Protein AF-A0A9P7FED7-F1 (afdb_monomer_lite)

Organism: NCBI:txid1912936

pLDDT: mean 78.85, std 13.13, range [51.5, 92.06]

Structure (mmCIF, N/CA/C/O backbone):
data_AF-A0A9P7FED7-F1
#
_entry.id   AF-A0A9P7FED7-F1
#
loop_
_atom_site.group_PDB
_atom_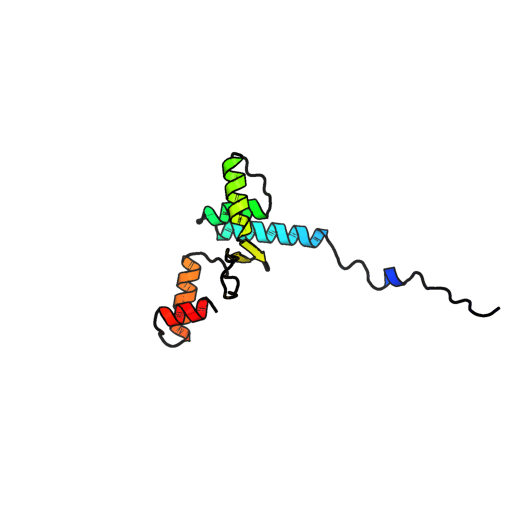site.id
_atom_site.type_symbol
_atom_site.label_atom_id
_atom_site.label_alt_id
_atom_site.label_comp_id
_atom_site.label_asym_id
_atom_site.label_entity_id
_atom_site.label_seq_id
_atom_site.pdbx_PDB_ins_code
_atom_site.Cartn_x
_atom_site.Cartn_y
_atom_site.Cartn_z
_atom_site.occupancy
_atom_site.B_iso_or_equiv
_atom_site.auth_seq_id
_atom_site.auth_comp_id
_atom_site.auth_asym_id
_atom_site.auth_atom_id
_atom_site.pdbx_PDB_model_num
ATOM 1 N N . ASP A 1 1 ? -2.792 -58.446 34.360 1.00 51.50 1 ASP A N 1
ATOM 2 C CA . ASP A 1 1 ? -2.515 -57.160 35.015 1.00 51.50 1 ASP A CA 1
ATOM 3 C C . ASP A 1 1 ? -1.196 -56.653 34.454 1.00 51.50 1 ASP A C 1
ATOM 5 O O . ASP A 1 1 ? -0.162 -57.152 34.862 1.00 51.50 1 ASP A O 1
ATOM 9 N N . GLY A 1 2 ? -1.215 -55.832 33.403 1.00 66.12 2 GLY A N 1
ATOM 10 C CA . GLY A 1 2 ? 0.022 -55.601 32.655 1.00 66.12 2 GLY A CA 1
ATOM 11 C C . GLY A 1 2 ? -0.062 -54.580 31.535 1.00 66.12 2 GLY A C 1
ATOM 12 O O . GLY A 1 2 ? 0.201 -54.925 30.390 1.00 66.12 2 GLY A O 1
ATOM 13 N N . SER A 1 3 ? -0.360 -53.329 31.875 1.00 52.00 3 SER A N 1
ATOM 14 C CA . SER A 1 3 ? 0.186 -52.183 31.138 1.00 52.00 3 SER A CA 1
ATOM 15 C C . SER A 1 3 ? 0.022 -50.911 31.968 1.00 52.00 3 SER A C 1
ATOM 17 O O . SER A 1 3 ? -0.965 -50.188 31.853 1.00 52.00 3 SER A O 1
ATOM 19 N N . THR A 1 4 ? 1.008 -50.642 32.821 1.00 56.38 4 THR A N 1
ATOM 20 C CA . THR A 1 4 ? 1.269 -49.317 33.392 1.00 56.38 4 THR A CA 1
ATOM 21 C C . THR A 1 4 ? 1.847 -48.427 32.291 1.00 56.38 4 THR A C 1
ATOM 23 O O . THR A 1 4 ? 3.057 -48.222 32.212 1.00 56.38 4 THR A O 1
ATOM 26 N N . TRP A 1 5 ? 1.009 -47.960 31.371 1.00 61.06 5 TRP A N 1
ATOM 27 C CA . TRP A 1 5 ? 1.392 -46.859 30.492 1.00 61.06 5 TRP A CA 1
ATOM 28 C C . TRP A 1 5 ? 0.991 -45.561 31.173 1.00 61.06 5 TRP A C 1
ATOM 30 O O . TRP A 1 5 ? -0.146 -45.108 31.083 1.00 61.06 5 TRP A O 1
ATOM 40 N N . THR A 1 6 ? 1.947 -45.002 31.908 1.00 62.44 6 THR A N 1
ATOM 41 C CA . THR A 1 6 ? 1.891 -43.625 32.383 1.00 62.44 6 THR A CA 1
ATOM 42 C C . THR A 1 6 ? 2.082 -42.737 31.159 1.00 62.44 6 THR A C 1
ATOM 44 O O . THR A 1 6 ? 3.176 -42.666 30.602 1.00 62.44 6 THR A O 1
ATOM 47 N N . VAL A 1 7 ? 0.997 -42.128 30.687 1.00 62.69 7 VAL A N 1
ATOM 48 C CA . VAL A 1 7 ? 1.067 -41.045 29.702 1.00 62.69 7 VAL A CA 1
ATOM 49 C C . VAL A 1 7 ? 1.867 -39.922 30.361 1.00 62.69 7 VAL A C 1
ATOM 51 O O . VAL A 1 7 ? 1.482 -39.466 31.435 1.00 62.69 7 VAL A O 1
ATOM 54 N N . SER A 1 8 ? 3.005 -39.537 29.780 1.00 61.97 8 SER A N 1
ATOM 55 C CA . SER A 1 8 ? 3.762 -38.389 30.284 1.00 61.97 8 SER A CA 1
ATOM 56 C C . SER A 1 8 ? 2.953 -37.106 30.058 1.00 61.97 8 SER A C 1
ATOM 58 O O . SER A 1 8 ? 2.448 -36.878 28.957 1.00 61.97 8 SER A O 1
ATOM 60 N N . GLU A 1 9 ? 2.835 -36.274 31.095 1.00 60.69 9 GLU A N 1
ATOM 61 C CA . GLU A 1 9 ? 2.217 -34.938 31.043 1.00 60.69 9 GLU A CA 1
ATOM 62 C C . GLU A 1 9 ? 3.097 -33.908 30.301 1.00 60.69 9 GLU A C 1
ATOM 64 O O . GLU A 1 9 ? 2.683 -32.772 30.094 1.00 60.69 9 GLU A O 1
ATOM 69 N N . ASP A 1 10 ? 4.278 -34.309 29.824 1.00 56.91 10 ASP A N 1
ATOM 70 C CA . ASP A 1 10 ? 5.274 -33.409 29.229 1.00 56.91 10 ASP A CA 1
ATOM 71 C C . ASP A 1 10 ? 4.996 -33.016 27.762 1.00 56.91 10 ASP A C 1
ATOM 73 O O . ASP A 1 10 ? 5.759 -32.261 27.160 1.00 56.91 10 ASP A O 1
ATOM 77 N N . TRP A 1 11 ? 3.897 -33.480 27.153 1.00 57.09 11 TRP A N 1
ATOM 78 C CA . TRP A 1 11 ? 3.561 -33.103 25.770 1.00 57.09 11 TRP A CA 1
ATOM 79 C C . TRP A 1 11 ? 3.237 -31.604 25.615 1.00 57.09 11 TRP A C 1
ATOM 81 O O . TRP A 1 11 ? 3.320 -31.075 24.509 1.00 57.09 11 TRP A O 1
ATOM 91 N N . GLU A 1 12 ? 2.908 -30.910 26.710 1.00 51.56 12 GLU A N 1
ATOM 92 C CA . GLU A 1 12 ? 2.717 -29.453 26.736 1.00 51.56 12 GLU A CA 1
ATOM 93 C C . GLU A 1 12 ? 4.015 -28.665 26.990 1.00 51.56 12 GLU A C 1
ATOM 95 O O . GLU A 1 12 ? 4.052 -27.461 26.735 1.00 51.56 12 GLU A O 1
ATOM 100 N N . THR A 1 13 ? 5.088 -29.301 27.476 1.00 54.94 13 THR A N 1
ATOM 101 C CA . THR A 1 13 ? 6.306 -28.590 27.907 1.00 54.94 13 THR A CA 1
ATOM 102 C C . THR A 1 13 ? 7.416 -28.560 26.854 1.00 54.94 13 THR A C 1
ATOM 104 O O . THR A 1 13 ? 8.240 -27.645 26.888 1.00 54.94 13 THR A O 1
ATOM 107 N N . GLU A 1 14 ? 7.429 -29.475 25.875 1.00 56.62 14 GLU A N 1
ATOM 108 C CA . GLU A 1 14 ? 8.441 -29.472 24.798 1.00 56.62 14 GLU A CA 1
ATOM 109 C C . GLU A 1 14 ? 8.163 -28.447 23.691 1.00 56.62 14 GLU A C 1
ATOM 111 O O . GLU A 1 14 ? 9.092 -27.879 23.113 1.00 56.62 14 GLU A O 1
ATOM 116 N N . THR A 1 15 ? 6.896 -28.134 23.430 1.00 54.31 15 THR A N 1
ATOM 117 C CA . THR A 1 15 ? 6.520 -27.019 22.560 1.00 54.31 15 THR A CA 1
ATOM 118 C C . THR A 1 15 ? 6.018 -25.889 23.433 1.00 54.31 15 THR A C 1
ATOM 120 O O . THR A 1 15 ? 4.812 -25.655 23.521 1.00 54.31 15 THR A O 1
ATOM 123 N N . GLY A 1 16 ? 6.945 -25.190 24.099 1.00 51.50 16 GLY A N 1
ATOM 124 C CA . GLY A 1 16 ? 6.634 -23.909 24.730 1.00 51.50 16 GLY A CA 1
ATOM 125 C C . GLY A 1 16 ? 5.746 -23.096 23.789 1.00 51.50 16 GLY A C 1
ATOM 126 O O . GLY A 1 16 ? 5.952 -23.134 22.579 1.00 51.50 16 GLY A O 1
ATOM 127 N N . LEU A 1 17 ? 4.703 -22.462 24.321 1.00 56.53 17 LEU A N 1
ATOM 128 C CA . LEU A 1 17 ? 3.714 -21.682 23.574 1.00 56.53 17 LEU A CA 1
ATOM 129 C C . LEU A 1 17 ? 4.408 -20.658 22.642 1.00 56.53 17 LEU A C 1
ATOM 131 O O . LEU A 1 17 ? 4.634 -19.514 23.010 1.00 56.53 17 LEU A O 1
ATOM 135 N N . ILE A 1 18 ? 4.764 -21.077 21.422 1.00 56.28 18 ILE A N 1
ATOM 136 C CA . ILE A 1 18 ? 5.442 -20.258 20.397 1.00 56.28 18 ILE A CA 1
ATOM 137 C C . ILE A 1 18 ? 4.446 -19.294 19.730 1.00 56.28 18 ILE A C 1
ATOM 139 O O . ILE A 1 18 ? 4.832 -18.381 19.003 1.00 56.28 18 ILE A O 1
ATOM 143 N N . ASN A 1 19 ? 3.150 -19.442 20.009 1.00 53.66 19 ASN A N 1
ATOM 144 C CA . ASN A 1 19 ? 2.136 -18.498 19.565 1.00 53.66 19 ASN A CA 1
ATOM 145 C C . ASN A 1 19 ? 2.011 -17.361 20.574 1.00 53.66 19 ASN A C 1
ATOM 147 O O . ASN A 1 19 ? 1.072 -17.300 21.367 1.00 53.66 19 ASN A O 1
ATOM 151 N N . ASP A 1 20 ? 2.975 -16.449 20.520 1.00 56.09 20 ASP A N 1
ATOM 152 C CA . ASP A 1 20 ? 2.934 -15.204 21.270 1.00 56.09 20 ASP A CA 1
ATOM 153 C C . ASP A 1 20 ? 1.940 -14.239 20.590 1.00 56.09 20 ASP A C 1
ATOM 155 O O . ASP A 1 20 ? 2.265 -13.427 19.716 1.00 56.09 20 ASP A O 1
ATOM 159 N N . ILE A 1 21 ? 0.659 -14.398 20.938 1.00 59.81 21 ILE A N 1
ATOM 160 C CA . ILE A 1 21 ? -0.478 -13.666 20.349 1.00 59.81 21 ILE A CA 1
ATOM 161 C C . ILE A 1 21 ? -0.292 -12.142 20.499 1.00 59.81 21 ILE A C 1
ATOM 163 O O . ILE A 1 21 ? -0.732 -11.372 19.645 1.00 59.81 21 ILE A O 1
ATOM 167 N N . LEU A 1 22 ? 0.412 -11.701 21.546 1.00 53.38 22 LEU A N 1
ATOM 168 C CA . LEU A 1 22 ? 0.651 -10.290 21.862 1.00 53.38 22 LEU A CA 1
ATOM 169 C C . LEU A 1 22 ? 1.781 -9.659 21.034 1.00 53.38 22 LEU A C 1
ATOM 171 O O . LEU A 1 22 ? 1.727 -8.475 20.693 1.00 53.38 22 LEU A O 1
ATOM 175 N N . LEU A 1 23 ? 2.792 -10.439 20.654 1.00 58.97 23 LEU A N 1
ATOM 176 C CA . LEU A 1 23 ? 3.880 -9.963 19.794 1.00 58.97 23 LEU A CA 1
ATOM 177 C C . LEU A 1 23 ? 3.354 -9.654 18.380 1.00 58.97 23 LEU A C 1
ATOM 179 O O . LEU A 1 23 ? 3.732 -8.658 17.757 1.00 58.97 23 LEU A O 1
ATOM 183 N N . THR A 1 24 ? 2.372 -10.441 17.932 1.00 60.41 24 THR A N 1
ATOM 184 C CA . THR A 1 24 ? 1.651 -10.238 16.667 1.00 60.41 24 THR A CA 1
ATOM 185 C C . THR A 1 24 ? 0.927 -8.886 16.614 1.00 60.41 24 THR A C 1
ATOM 187 O O . THR A 1 24 ? 0.960 -8.217 15.578 1.00 60.41 24 THR A O 1
ATOM 190 N N . SER A 1 25 ? 0.319 -8.429 17.719 1.00 64.38 25 SER A N 1
ATOM 191 C CA . SER A 1 25 ? -0.407 -7.149 17.734 1.00 64.38 25 SER A CA 1
ATOM 192 C C . SER A 1 25 ? 0.518 -5.931 17.674 1.00 64.38 25 SER A C 1
ATOM 194 O O . SER A 1 25 ? 0.198 -4.967 16.983 1.00 64.38 25 SER A O 1
ATOM 196 N N . MET A 1 26 ? 1.691 -5.976 18.319 1.00 66.44 26 MET A N 1
ATOM 197 C CA . MET A 1 26 ? 2.644 -4.854 18.280 1.00 66.44 26 MET A CA 1
ATOM 198 C C . MET A 1 26 ? 3.252 -4.653 16.887 1.00 66.44 26 MET A C 1
ATOM 200 O O . MET A 1 26 ? 3.364 -3.522 16.410 1.00 66.44 26 MET A O 1
ATOM 204 N N . ILE A 1 27 ? 3.607 -5.750 16.209 1.00 72.75 27 ILE A N 1
ATOM 205 C CA . ILE A 1 27 ? 4.110 -5.703 14.829 1.00 72.75 27 ILE A CA 1
ATOM 206 C C . ILE A 1 27 ? 3.023 -5.144 13.908 1.00 72.75 27 ILE A C 1
ATOM 208 O O . ILE A 1 27 ? 3.297 -4.265 13.090 1.00 72.75 27 ILE A O 1
ATOM 212 N N . TYR A 1 28 ? 1.779 -5.596 14.080 1.00 76.12 28 TYR A N 1
ATOM 213 C CA . TYR A 1 28 ? 0.650 -5.108 13.298 1.00 76.12 28 TYR A CA 1
ATOM 214 C C . TYR A 1 28 ? 0.443 -3.595 13.464 1.00 76.12 28 TYR A C 1
ATOM 216 O O . TYR A 1 28 ? 0.386 -2.873 12.468 1.00 76.12 28 TYR A O 1
ATOM 224 N N . GLU A 1 29 ? 0.433 -3.075 14.692 1.00 80.06 29 GLU A N 1
ATOM 225 C CA . GLU A 1 29 ? 0.312 -1.631 14.935 1.00 80.06 29 GLU A CA 1
ATOM 226 C C . GLU A 1 29 ? 1.438 -0.821 14.283 1.00 80.06 29 GLU A C 1
ATOM 228 O O . GLU A 1 29 ? 1.182 0.232 13.690 1.00 80.06 29 GLU A O 1
ATOM 233 N N . GLN A 1 30 ? 2.677 -1.313 14.344 1.00 82.94 30 GLN A N 1
ATOM 234 C CA . GLN A 1 30 ? 3.812 -0.648 13.710 1.00 82.94 30 GLN A CA 1
ATOM 235 C C . GLN A 1 30 ? 3.686 -0.638 12.180 1.00 82.94 30 GLN A C 1
ATOM 237 O O . GLN A 1 30 ? 3.973 0.380 11.550 1.00 82.94 30 GLN A O 1
ATOM 242 N N . THR A 1 31 ? 3.206 -1.733 11.577 1.00 84.81 31 THR A N 1
ATOM 243 C CA . THR A 1 31 ? 2.958 -1.792 10.125 1.00 84.81 31 THR A CA 1
ATOM 244 C C . THR A 1 31 ? 1.830 -0.865 9.682 1.00 84.81 31 THR A C 1
ATOM 246 O O . THR A 1 31 ? 1.915 -0.244 8.627 1.00 84.81 31 THR A O 1
ATOM 249 N N . VAL A 1 32 ? 0.780 -0.717 10.491 1.00 86.00 32 VAL A N 1
ATOM 250 C CA . VAL A 1 32 ? -0.309 0.220 10.196 1.00 86.00 32 VAL A CA 1
ATOM 251 C C . VAL A 1 32 ? 0.208 1.657 10.241 1.00 86.00 32 VAL A C 1
ATOM 253 O O . VAL A 1 32 ? -0.082 2.430 9.331 1.00 86.00 32 VAL A O 1
ATOM 256 N N . LYS A 1 33 ? 1.018 2.014 11.248 1.00 88.44 33 LYS A N 1
ATOM 257 C CA . LYS A 1 33 ? 1.631 3.350 11.350 1.00 88.44 33 LYS A CA 1
ATOM 258 C C . LYS A 1 33 ? 2.522 3.665 10.148 1.00 88.44 33 LYS A C 1
ATOM 260 O O . LYS A 1 33 ? 2.353 4.721 9.545 1.00 88.44 33 LYS A O 1
ATOM 265 N N . SER A 1 34 ? 3.394 2.738 9.745 1.00 90.25 34 SER A N 1
ATOM 266 C CA . SER A 1 34 ? 4.266 2.951 8.582 1.00 90.25 34 SER A CA 1
ATOM 267 C C . SER A 1 34 ? 3.479 3.086 7.273 1.00 90.25 34 SER A C 1
ATOM 269 O O . SER A 1 34 ? 3.814 3.915 6.427 1.00 90.25 34 SER A O 1
ATOM 271 N N . LEU A 1 35 ? 2.389 2.329 7.108 1.00 89.38 35 LEU A N 1
ATOM 272 C CA . LEU A 1 35 ? 1.498 2.463 5.954 1.00 89.38 35 LEU A CA 1
ATOM 273 C C . LEU A 1 35 ? 0.763 3.811 5.942 1.00 89.38 35 LEU A C 1
ATOM 275 O O . LEU A 1 35 ? 0.625 4.415 4.879 1.00 89.38 35 LEU A O 1
ATOM 279 N N . LEU A 1 36 ? 0.316 4.308 7.098 1.00 89.12 36 LEU A N 1
ATOM 280 C CA . LEU A 1 36 ? -0.306 5.631 7.198 1.00 89.12 36 LEU A CA 1
ATOM 281 C C . LEU A 1 36 ? 0.675 6.744 6.804 1.00 89.12 36 LEU A C 1
ATOM 283 O O . LEU A 1 36 ? 0.290 7.647 6.063 1.00 89.12 36 LEU A O 1
ATOM 287 N N . GLU A 1 37 ? 1.937 6.652 7.229 1.00 90.62 37 GLU A N 1
ATOM 288 C CA . GLU A 1 37 ? 2.999 7.591 6.840 1.00 90.62 37 GLU A CA 1
ATOM 289 C C . GLU A 1 37 ? 3.279 7.542 5.327 1.00 90.62 37 GLU A C 1
ATOM 291 O O . GLU A 1 37 ? 3.313 8.584 4.664 1.00 90.62 37 GLU A O 1
ATOM 296 N N . ARG A 1 38 ? 3.381 6.334 4.752 1.00 90.06 38 ARG A N 1
ATOM 297 C CA . ARG A 1 38 ? 3.599 6.119 3.309 1.00 90.06 38 ARG A CA 1
ATOM 298 C C . ARG A 1 38 ? 2.467 6.689 2.448 1.00 90.06 38 ARG A C 1
ATOM 300 O O . ARG A 1 38 ? 2.720 7.232 1.375 1.00 90.06 38 ARG A O 1
ATOM 307 N N . PHE A 1 39 ? 1.217 6.589 2.902 1.00 90.62 39 PHE A N 1
ATOM 308 C CA . PHE A 1 39 ? 0.032 7.005 2.140 1.00 90.62 39 PHE A CA 1
ATOM 309 C C . PHE A 1 39 ? -0.564 8.360 2.553 1.00 90.62 39 PHE A C 1
ATOM 311 O O . PHE A 1 39 ? -1.691 8.670 2.160 1.00 90.62 39 PHE A O 1
ATOM 318 N N . THR A 1 40 ? 0.185 9.203 3.266 1.00 89.75 40 THR A N 1
ATOM 319 C CA . THR A 1 40 ? -0.236 10.550 3.714 1.00 89.75 40 THR A CA 1
ATOM 320 C C . THR A 1 40 ? -0.919 11.390 2.626 1.00 89.75 40 THR A C 1
ATOM 322 O O . THR A 1 40 ? -1.949 12.016 2.872 1.00 89.75 40 THR A O 1
ATOM 325 N N . ASN A 1 41 ? -0.417 11.340 1.391 1.00 88.25 41 ASN A N 1
ATOM 326 C CA . ASN A 1 41 ? -0.940 12.121 0.262 1.00 88.25 41 ASN A CA 1
ATOM 327 C C . ASN A 1 41 ? -2.168 11.496 -0.438 1.00 88.25 41 ASN A C 1
ATOM 329 O O . ASN A 1 41 ? -2.678 12.053 -1.415 1.00 88.25 41 ASN A O 1
ATOM 333 N N . LYS A 1 42 ? -2.646 10.323 0.001 1.00 89.88 42 LYS A N 1
ATOM 334 C CA . LYS A 1 42 ? -3.726 9.566 -0.655 1.00 89.88 42 LYS A CA 1
ATOM 335 C C . LYS A 1 42 ? -4.858 9.257 0.343 1.00 89.88 42 LYS A C 1
ATOM 337 O O . LYS A 1 42 ? -4.878 8.178 0.938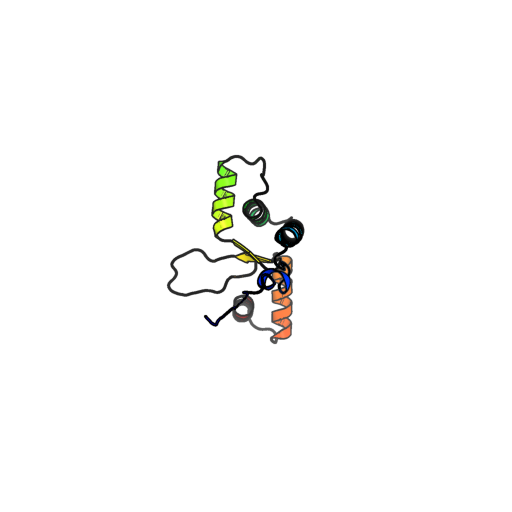 1.00 89.88 42 LYS A O 1
ATOM 342 N N . PRO A 1 43 ? -5.878 10.133 0.464 1.00 87.19 43 PRO A N 1
ATOM 343 C CA . PRO A 1 43 ? -6.911 10.021 1.503 1.00 87.19 43 PRO A CA 1
ATOM 344 C C . PRO A 1 43 ? -7.747 8.736 1.413 1.00 87.19 43 PRO A C 1
ATOM 346 O O . PRO A 1 43 ? -8.213 8.228 2.427 1.00 87.19 43 PRO A O 1
ATOM 349 N N . ILE A 1 44 ? -7.902 8.170 0.211 1.00 88.44 44 ILE A N 1
ATOM 350 C CA . ILE A 1 44 ? -8.639 6.914 0.005 1.00 88.44 44 ILE A CA 1
ATOM 351 C C . ILE A 1 44 ? -7.947 5.743 0.714 1.00 88.44 44 ILE A C 1
ATOM 353 O O . ILE A 1 44 ? -8.625 4.921 1.325 1.00 88.44 44 ILE A O 1
ATOM 357 N N . PHE A 1 45 ? -6.616 5.659 0.640 1.00 88.69 45 PHE A N 1
ATOM 358 C CA . PHE A 1 45 ? -5.876 4.579 1.291 1.00 88.69 45 PHE A CA 1
ATOM 359 C C . PHE A 1 45 ? -5.836 4.768 2.804 1.00 88.69 45 PHE A C 1
ATOM 361 O O . PHE A 1 45 ? -5.984 3.787 3.522 1.00 88.69 45 PHE A O 1
ATOM 368 N N . LEU A 1 46 ? -5.755 6.011 3.287 1.00 89.69 46 LEU A N 1
ATOM 369 C CA . LEU A 1 46 ? -5.866 6.309 4.717 1.00 89.69 46 LEU A CA 1
ATOM 370 C C . LEU A 1 46 ? -7.207 5.833 5.290 1.00 89.69 46 LEU A C 1
ATOM 372 O O . LEU A 1 46 ? -7.221 5.117 6.283 1.00 89.69 46 LEU A O 1
ATOM 376 N N . GLU A 1 47 ? -8.330 6.139 4.628 1.00 89.12 47 GLU A N 1
ATOM 377 C CA . GLU A 1 47 ? -9.656 5.658 5.052 1.00 89.12 47 GLU A CA 1
ATOM 378 C C . GLU A 1 47 ? -9.737 4.129 5.118 1.00 89.12 47 GLU A C 1
ATOM 380 O O . GLU A 1 47 ? -10.360 3.574 6.024 1.00 89.12 47 GLU A O 1
ATOM 385 N N . VAL A 1 48 ? -9.129 3.449 4.146 1.00 89.94 48 VAL A N 1
ATOM 386 C CA . VAL A 1 48 ? -9.096 1.986 4.087 1.00 89.94 48 VAL A CA 1
ATOM 387 C C . VAL A 1 48 ? -8.250 1.423 5.224 1.00 89.94 48 VAL A C 1
ATOM 389 O O . VAL A 1 48 ? -8.733 0.563 5.954 1.00 89.94 48 VAL A O 1
ATOM 392 N N . ILE A 1 49 ? -7.028 1.923 5.411 1.00 89.81 49 ILE A N 1
ATOM 393 C CA . ILE A 1 49 ? -6.102 1.454 6.450 1.00 89.81 49 ILE A CA 1
ATOM 394 C C . ILE A 1 49 ? -6.698 1.693 7.841 1.00 89.81 49 ILE A C 1
ATOM 396 O O . ILE A 1 49 ? -6.736 0.769 8.650 1.00 89.81 49 ILE A O 1
ATOM 400 N N . GLU A 1 50 ? -7.244 2.886 8.099 1.00 89.06 50 GLU A N 1
ATOM 401 C CA . GLU A 1 50 ? -7.955 3.204 9.346 1.00 89.06 50 GLU A CA 1
ATOM 402 C C . GLU A 1 50 ? -9.124 2.244 9.590 1.00 89.06 50 GLU A C 1
ATOM 404 O O . GLU A 1 50 ? -9.336 1.787 10.714 1.00 89.06 50 GLU A O 1
ATOM 409 N N . SER A 1 51 ? -9.880 1.914 8.536 1.00 88.69 51 SER A N 1
ATOM 410 C CA . SER A 1 51 ? -11.011 0.996 8.641 1.00 88.69 51 SER A CA 1
ATOM 411 C C . SER A 1 51 ? -10.584 -0.450 8.892 1.00 88.69 51 SER A C 1
ATOM 413 O O . SER A 1 51 ? -11.287 -1.144 9.624 1.00 88.69 51 SER A O 1
ATOM 415 N N . ILE A 1 52 ? -9.480 -0.916 8.298 1.00 87.38 52 ILE A N 1
ATOM 416 C CA . ILE A 1 52 ? -8.938 -2.267 8.524 1.00 87.38 52 ILE A CA 1
ATOM 417 C C . ILE A 1 52 ? -8.382 -2.373 9.948 1.00 87.38 52 ILE A C 1
ATOM 419 O O . ILE A 1 52 ? -8.654 -3.342 10.652 1.00 87.38 52 ILE A O 1
ATOM 423 N N . ALA A 1 53 ? -7.662 -1.348 10.403 1.00 85.62 53 ALA A N 1
ATOM 424 C CA . ALA A 1 53 ? -7.112 -1.272 11.752 1.00 85.62 53 ALA A CA 1
ATOM 425 C C . ALA A 1 53 ? -8.165 -0.964 12.834 1.00 85.62 53 ALA A C 1
ATOM 427 O O . ALA A 1 53 ? -7.828 -0.912 14.013 1.00 85.62 53 ALA A O 1
ATOM 428 N N . GLN A 1 54 ? -9.429 -0.744 12.445 1.00 81.06 54 GLN A N 1
ATOM 429 C CA . GLN A 1 54 ? -10.535 -0.363 13.332 1.00 81.06 54 GLN A CA 1
ATOM 430 C C . GLN A 1 54 ? -10.212 0.842 14.230 1.00 81.06 54 GLN A C 1
ATOM 432 O O . GLN A 1 54 ? -10.793 1.010 15.305 1.00 81.06 54 GLN A O 1
ATOM 437 N N . VAL A 1 55 ? -9.313 1.718 13.774 1.00 77.81 55 VAL A N 1
ATOM 438 C CA . VAL A 1 55 ? -9.008 2.966 14.467 1.00 77.81 55 VAL A CA 1
ATOM 439 C C . VAL A 1 55 ? -10.282 3.796 14.396 1.00 77.81 55 VAL A C 1
ATOM 441 O O . VAL A 1 55 ? -10.726 4.186 13.314 1.00 77.81 55 VAL A O 1
ATOM 444 N N . ASN A 1 56 ? -10.936 3.984 15.544 1.00 60.34 56 ASN A N 1
ATOM 445 C CA . ASN A 1 56 ? -12.210 4.685 15.649 1.00 60.34 56 ASN A CA 1
ATOM 446 C C . ASN A 1 56 ? -12.031 6.148 15.240 1.00 60.34 56 ASN A C 1
ATOM 448 O O . ASN A 1 56 ? -11.833 7.033 16.067 1.00 60.34 56 ASN A O 1
ATOM 452 N N . SER A 1 57 ? -12.114 6.411 13.941 1.00 65.38 57 SER A N 1
ATOM 453 C CA . SER A 1 57 ? -12.230 7.765 13.440 1.00 65.38 57 SER A CA 1
ATOM 454 C C . SER A 1 57 ? -13.565 8.325 13.938 1.00 65.38 57 SER A C 1
ATOM 456 O O . SER A 1 57 ? -14.616 7.696 13.780 1.00 65.38 57 SER A O 1
ATOM 458 N N . ASN A 1 58 ? -13.544 9.522 14.529 1.00 76.88 58 ASN A N 1
ATOM 459 C CA . ASN A 1 58 ? -14.738 10.294 14.914 1.00 76.88 58 ASN A CA 1
ATOM 460 C C . ASN A 1 58 ? -15.540 10.780 13.679 1.00 76.88 58 ASN A C 1
ATOM 462 O O . ASN A 1 58 ? -16.138 11.853 13.678 1.00 76.88 58 ASN A O 1
ATOM 466 N N . LYS A 1 59 ? -15.529 10.000 12.594 1.00 81.50 59 LYS A N 1
ATOM 467 C CA . LYS A 1 59 ? -16.240 10.240 11.342 1.00 81.50 59 LYS A CA 1
ATOM 468 C C . LYS A 1 59 ? -17.706 9.811 11.490 1.00 81.50 59 LYS A C 1
ATOM 470 O O . LYS A 1 59 ? -18.011 8.876 12.242 1.00 81.50 59 LYS A O 1
ATOM 475 N N . PRO A 1 60 ? -18.635 10.441 10.751 1.00 86.00 60 PRO A N 1
ATOM 476 C CA . PRO A 1 60 ? -20.044 10.068 10.797 1.00 86.00 60 PRO A CA 1
ATOM 477 C C . PRO A 1 60 ? -20.247 8.616 10.334 1.00 86.00 60 PRO A C 1
ATOM 479 O O . PRO A 1 60 ? -19.504 8.090 9.502 1.00 86.00 60 PRO A O 1
ATOM 482 N N . LEU A 1 61 ? -21.303 7.962 10.835 1.00 85.25 61 LEU A N 1
ATOM 483 C CA . LEU A 1 61 ? -21.599 6.544 10.562 1.00 85.25 61 LEU A CA 1
ATOM 484 C C . LEU A 1 61 ? -21.642 6.200 9.064 1.00 85.25 61 LEU A C 1
ATOM 486 O O . LEU A 1 61 ? -21.260 5.099 8.667 1.00 85.25 61 LEU A O 1
ATOM 490 N N . ARG A 1 62 ? -22.100 7.139 8.228 1.00 86.25 62 ARG A N 1
ATOM 491 C CA . ARG A 1 62 ? -22.149 6.980 6.769 1.00 86.25 62 ARG A CA 1
ATOM 492 C C . ARG A 1 62 ? -20.755 6.806 6.166 1.00 86.25 62 ARG A C 1
ATOM 494 O O . ARG A 1 62 ? -20.562 5.907 5.348 1.00 86.25 62 ARG A O 1
ATOM 501 N N . ASP A 1 63 ? -19.802 7.625 6.593 1.00 84.50 63 ASP A N 1
ATOM 502 C CA . ASP A 1 63 ? -18.435 7.601 6.073 1.00 84.50 63 ASP A CA 1
ATOM 503 C C . ASP A 1 63 ? -17.683 6.381 6.599 1.00 84.50 63 ASP A C 1
ATOM 505 O O . ASP A 1 63 ? -16.994 5.716 5.832 1.00 84.50 63 ASP A O 1
ATOM 509 N N . ARG A 1 64 ? -17.932 5.984 7.854 1.00 85.00 64 ARG A N 1
ATOM 510 C CA . ARG A 1 64 ? -17.425 4.718 8.410 1.00 85.00 64 ARG A CA 1
ATOM 511 C C . ARG A 1 64 ? -17.909 3.503 7.621 1.00 85.00 64 ARG A C 1
ATOM 513 O O . ARG A 1 64 ? -17.104 2.655 7.253 1.00 85.00 64 ARG A O 1
ATOM 520 N N . LYS A 1 65 ? -19.208 3.422 7.308 1.00 86.56 65 LYS A N 1
ATOM 521 C CA . LYS A 1 65 ? -19.758 2.326 6.487 1.00 86.56 65 LYS A CA 1
ATOM 522 C C . LYS A 1 65 ? -19.166 2.312 5.080 1.00 86.56 65 LYS A C 1
ATOM 524 O O . LYS A 1 65 ? -18.877 1.240 4.556 1.00 86.56 65 LYS A O 1
ATOM 529 N N . ARG A 1 66 ? -18.975 3.486 4.470 1.00 87.94 66 ARG A N 1
ATOM 530 C CA . ARG A 1 66 ? -18.332 3.608 3.155 1.00 87.94 66 ARG A CA 1
ATOM 531 C C . ARG A 1 66 ? -16.875 3.144 3.201 1.00 87.94 66 ARG A C 1
ATOM 533 O O . ARG A 1 66 ? -16.473 2.389 2.322 1.00 87.94 66 ARG A O 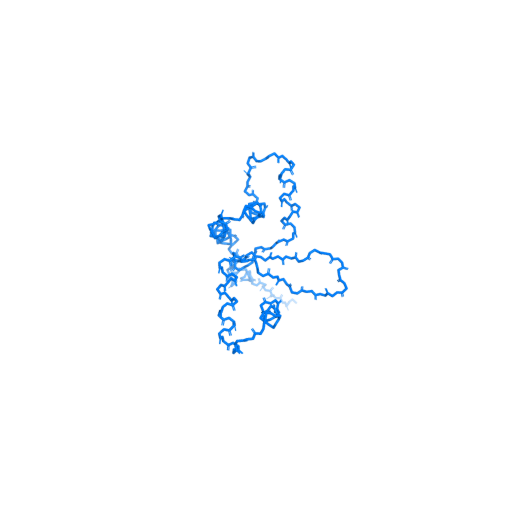1
ATOM 540 N N . ALA A 1 67 ? -16.113 3.569 4.204 1.00 87.06 67 ALA A N 1
ATOM 541 C CA . ALA A 1 67 ? -14.726 3.158 4.394 1.00 87.06 67 ALA A CA 1
ATOM 542 C C . ALA A 1 67 ? -14.620 1.645 4.628 1.00 87.06 67 ALA A C 1
ATOM 544 O O . ALA A 1 67 ? -13.839 0.989 3.952 1.00 87.06 67 ALA A O 1
ATOM 545 N N . HIS A 1 68 ? -15.487 1.072 5.466 1.00 86.31 68 HIS A N 1
ATOM 546 C CA . HIS A 1 68 ? -15.545 -0.373 5.702 1.00 86.31 68 HIS A CA 1
ATOM 547 C C . HIS A 1 68 ? -15.914 -1.164 4.444 1.00 86.31 68 HIS A C 1
ATOM 549 O O . HIS A 1 68 ? -15.334 -2.209 4.158 1.00 86.31 68 HIS A O 1
ATOM 555 N N . HIS A 1 69 ? -16.878 -0.673 3.660 1.00 87.38 69 HIS A N 1
ATOM 556 C CA . HIS A 1 69 ? -17.220 -1.296 2.383 1.00 87.38 69 HIS A CA 1
ATOM 557 C C . HIS A 1 69 ? -16.027 -1.276 1.421 1.00 87.38 69 HIS A C 1
ATOM 559 O O . HIS A 1 69 ? -15.706 -2.307 0.841 1.00 87.38 69 HIS A O 1
ATOM 565 N N . ARG A 1 70 ? -15.311 -0.151 1.321 1.00 87.12 70 ARG A N 1
ATOM 566 C CA . ARG A 1 70 ? -14.073 -0.065 0.531 1.00 87.12 70 ARG A CA 1
ATOM 567 C C . ARG A 1 70 ? -12.999 -1.010 1.055 1.00 87.12 70 ARG A C 1
ATOM 569 O O . ARG A 1 70 ? -12.401 -1.716 0.258 1.00 87.12 70 ARG A O 1
ATOM 576 N N . ALA A 1 71 ? -12.793 -1.055 2.368 1.00 88.31 71 ALA A N 1
ATOM 577 C CA . ALA A 1 71 ? -11.794 -1.891 3.023 1.00 88.31 71 ALA A CA 1
ATOM 578 C C . ALA A 1 71 ? -11.986 -3.390 2.761 1.00 88.31 71 ALA A C 1
ATOM 580 O O . ALA A 1 71 ? -11.004 -4.118 2.753 1.00 88.31 71 ALA A O 1
ATOM 581 N N . SER A 1 72 ? -13.209 -3.845 2.462 1.00 86.81 72 SER A N 1
ATOM 582 C CA . SER A 1 72 ? -13.455 -5.241 2.058 1.00 86.81 72 SER A CA 1
ATOM 583 C C . SER A 1 72 ? -12.713 -5.661 0.780 1.00 86.81 72 SER A C 1
ATOM 585 O O . SER A 1 72 ? -12.523 -6.849 0.540 1.00 86.81 72 SER A O 1
ATOM 587 N N . GLU A 1 73 ? -12.279 -4.696 -0.036 1.00 88.50 73 GLU A N 1
ATOM 588 C CA . GLU A 1 73 ? -11.493 -4.917 -1.252 1.00 88.50 73 GLU A CA 1
ATOM 589 C C . GLU A 1 73 ? -9.979 -4.796 -1.013 1.00 88.50 73 GLU A C 1
ATOM 591 O O . GLU A 1 73 ? -9.211 -4.741 -1.971 1.00 88.50 73 GLU A O 1
ATOM 596 N N . TYR A 1 74 ? -9.522 -4.714 0.236 1.00 90.81 74 TYR A N 1
ATOM 597 C CA . TYR A 1 74 ? -8.107 -4.549 0.557 1.00 90.81 74 TYR A CA 1
ATOM 598 C C . TYR A 1 74 ? -7.667 -5.500 1.665 1.00 90.81 74 TYR A C 1
ATOM 600 O O . TYR A 1 74 ? -8.460 -5.935 2.496 1.00 90.81 74 TYR A O 1
ATOM 608 N N . LEU A 1 75 ? -6.376 -5.813 1.668 1.00 89.75 75 LEU A N 1
ATOM 609 C CA . LEU A 1 75 ? -5.736 -6.672 2.654 1.00 89.75 75 LEU A CA 1
ATOM 610 C C . LEU A 1 75 ? -4.385 -6.074 3.038 1.00 89.75 75 LEU A C 1
ATOM 612 O O . LEU A 1 75 ? -3.629 -5.656 2.166 1.00 89.75 75 LEU A O 1
ATOM 616 N N . ILE A 1 76 ? -4.071 -6.050 4.330 1.00 89.75 76 ILE A N 1
ATOM 617 C CA . ILE A 1 76 ? -2.725 -5.720 4.806 1.00 89.75 76 ILE A CA 1
ATOM 618 C C . ILE A 1 76 ? -1.991 -7.036 5.038 1.00 89.75 76 ILE A C 1
ATOM 620 O O . ILE A 1 76 ? -2.421 -7.849 5.850 1.00 89.75 76 ILE A O 1
ATOM 624 N N . GLU A 1 77 ? -0.895 -7.252 4.317 1.00 87.31 77 GLU A N 1
ATOM 625 C CA . GLU A 1 77 ? -0.083 -8.464 4.437 1.00 87.31 77 GLU A CA 1
ATOM 626 C C . GLU A 1 77 ? 1.385 -8.128 4.191 1.00 87.31 77 GLU A C 1
ATOM 628 O O . GLU A 1 77 ? 1.711 -7.395 3.254 1.00 87.31 77 GLU A O 1
ATOM 633 N N . ASN A 1 78 ? 2.274 -8.657 5.037 1.00 83.62 78 ASN A N 1
ATOM 634 C CA . ASN A 1 78 ? 3.721 -8.418 4.980 1.00 83.62 78 ASN A CA 1
ATOM 635 C C . ASN A 1 78 ? 4.096 -6.924 4.968 1.00 83.62 78 ASN A C 1
ATOM 637 O O . ASN A 1 78 ? 4.998 -6.504 4.247 1.00 83.62 78 ASN A O 1
ATOM 641 N N . GLY A 1 79 ? 3.364 -6.101 5.728 1.00 85.25 79 GLY A N 1
ATOM 642 C CA . GLY A 1 79 ? 3.593 -4.653 5.798 1.00 85.25 79 GLY A CA 1
ATOM 643 C C . GLY A 1 79 ? 3.235 -3.891 4.518 1.00 85.25 79 GLY A C 1
ATOM 644 O O . GLY A 1 79 ? 3.622 -2.735 4.369 1.00 85.25 79 GLY A O 1
ATOM 645 N N . LYS A 1 80 ? 2.505 -4.519 3.589 1.00 90.12 80 LYS A N 1
ATOM 646 C CA . LYS A 1 80 ? 2.058 -3.925 2.327 1.00 90.12 80 LYS A CA 1
ATOM 647 C C . LYS A 1 80 ? 0.538 -3.905 2.252 1.00 90.12 80 LYS A C 1
ATOM 649 O O . LYS A 1 80 ? -0.135 -4.796 2.772 1.00 90.12 80 LYS A O 1
ATOM 654 N N . LEU A 1 81 ? 0.004 -2.885 1.582 1.00 92.06 81 LEU A N 1
ATOM 655 C CA . LEU A 1 81 ? -1.417 -2.796 1.274 1.00 92.06 81 LEU A CA 1
ATOM 656 C C . LEU A 1 81 ? -1.673 -3.467 -0.075 1.00 92.06 81 LEU A C 1
ATOM 658 O O . LEU A 1 81 ? -1.146 -3.046 -1.099 1.00 92.06 81 LEU A O 1
ATOM 662 N N . TRP A 1 82 ? -2.511 -4.490 -0.083 1.00 91.88 82 TRP A N 1
ATOM 663 C CA . TRP A 1 82 ? -2.902 -5.235 -1.270 1.00 91.88 82 TRP A CA 1
ATOM 664 C C . TRP A 1 82 ? -4.329 -4.891 -1.645 1.00 91.88 82 TRP A C 1
ATOM 666 O O . TRP A 1 82 ? -5.207 -4.823 -0.786 1.00 91.88 82 TRP A O 1
ATOM 676 N N . ARG A 1 83 ? -4.580 -4.716 -2.940 1.00 89.88 83 ARG A N 1
ATOM 677 C CA . ARG A 1 83 ? -5.933 -4.613 -3.472 1.00 89.88 83 ARG A CA 1
ATOM 678 C C . ARG A 1 83 ? -6.412 -5.988 -3.911 1.00 89.88 83 ARG A C 1
ATOM 680 O O . ARG A 1 83 ? -5.836 -6.609 -4.806 1.00 89.88 83 ARG A O 1
ATOM 687 N N . LEU A 1 84 ? -7.498 -6.431 -3.299 1.00 86.38 84 LEU A N 1
ATOM 688 C CA . LEU A 1 84 ? -8.279 -7.580 -3.719 1.00 86.38 84 LEU A CA 1
ATOM 689 C C . LEU A 1 84 ? -9.254 -7.106 -4.801 1.00 86.38 84 LEU A C 1
ATOM 691 O O . LEU A 1 84 ? -10.022 -6.161 -4.605 1.00 86.38 84 LEU A O 1
ATOM 695 N N . ARG A 1 85 ? -9.229 -7.722 -5.985 1.00 74.19 85 ARG A N 1
ATOM 696 C CA . ARG A 1 85 ? -10.182 -7.349 -7.035 1.00 74.19 85 ARG A CA 1
ATOM 697 C C . ARG A 1 85 ? -11.580 -7.843 -6.659 1.00 74.19 85 ARG A C 1
ATOM 699 O O . ARG A 1 85 ? -11.777 -9.018 -6.366 1.00 74.19 85 ARG A O 1
ATOM 706 N N . ARG A 1 86 ? -12.568 -6.947 -6.715 1.00 64.75 86 ARG A N 1
ATOM 707 C CA . ARG A 1 86 ? -13.982 -7.284 -6.517 1.00 64.75 86 ARG A CA 1
ATOM 708 C C . ARG A 1 86 ? -14.598 -7.844 -7.799 1.00 64.75 86 ARG A C 1
ATOM 710 O O . ARG A 1 86 ? -14.476 -7.233 -8.861 1.00 64.75 86 ARG A O 1
ATOM 717 N N . GLY A 1 87 ? -15.339 -8.943 -7.670 1.00 60.31 87 GLY A N 1
ATOM 718 C CA . GLY A 1 87 ? -16.292 -9.411 -8.678 1.00 60.31 87 GLY A CA 1
ATOM 719 C C . GLY A 1 87 ? -16.162 -10.886 -9.054 1.00 60.31 87 GLY A C 1
ATOM 720 O O . GLY A 1 87 ? -15.081 -11.463 -9.039 1.00 60.31 87 GLY A O 1
ATOM 721 N N . THR A 1 88 ? -17.294 -11.467 -9.447 1.00 56.91 88 THR A N 1
ATOM 722 C CA . THR A 1 88 ? -17.476 -12.807 -10.030 1.00 56.91 88 THR A CA 1
ATOM 723 C C . THR A 1 88 ? -16.914 -12.871 -11.457 1.00 56.91 88 THR A C 1
ATOM 725 O O . THR A 1 88 ? -17.603 -13.229 -12.409 1.00 56.91 88 THR A O 1
ATOM 728 N N . THR A 1 89 ? -15.680 -12.422 -11.673 1.00 56.00 89 THR A N 1
ATOM 729 C CA . THR A 1 89 ? -15.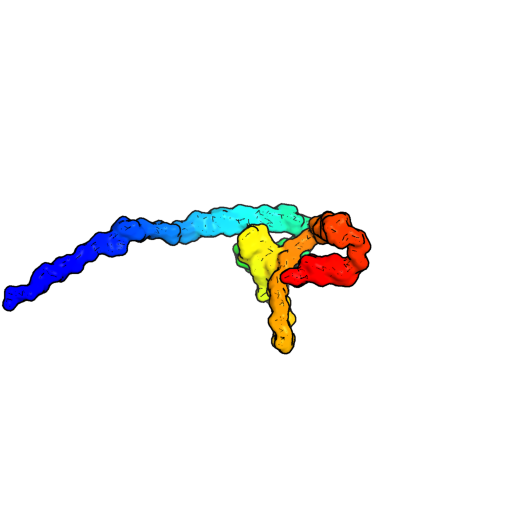070 -12.511 -13.001 1.00 56.00 89 THR A CA 1
ATOM 730 C C . THR A 1 89 ? -14.626 -13.945 -13.261 1.00 56.00 89 THR A C 1
ATOM 732 O O . THR A 1 89 ? -14.010 -14.571 -12.410 1.00 56.00 89 THR A O 1
ATOM 735 N N . VAL A 1 90 ? -14.901 -14.447 -14.467 1.00 58.88 90 VAL A N 1
ATOM 736 C CA . VAL A 1 90 ? -14.602 -15.825 -14.910 1.00 58.88 90 VAL A CA 1
ATOM 737 C C . VAL A 1 90 ? -13.111 -16.190 -14.795 1.00 58.88 90 VAL A C 1
ATOM 739 O O . VAL A 1 90 ? -12.761 -17.364 -14.778 1.00 58.88 90 VAL A O 1
ATOM 742 N N . ARG A 1 91 ? -12.216 -15.199 -14.707 1.00 65.88 91 ARG A N 1
ATOM 743 C CA . ARG A 1 91 ? -10.770 -15.405 -14.575 1.00 65.88 91 ARG A CA 1
ATOM 744 C C . ARG A 1 91 ? -10.293 -14.994 -13.190 1.00 65.88 91 ARG A C 1
ATOM 746 O O . ARG A 1 91 ? -10.563 -13.872 -12.759 1.00 65.88 91 ARG A O 1
ATOM 753 N N . ALA A 1 92 ? -9.545 -15.889 -12.549 1.00 65.62 92 ALA A N 1
ATOM 754 C CA . ALA A 1 92 ? -8.744 -15.562 -11.381 1.00 65.62 92 ALA A CA 1
ATOM 755 C C . ALA A 1 92 ? -7.689 -14.521 -11.779 1.00 65.62 92 ALA A C 1
ATOM 757 O O . ALA A 1 92 ? -7.057 -14.642 -12.828 1.00 65.62 92 ALA A O 1
ATOM 758 N N . GLN A 1 93 ? -7.532 -13.485 -10.964 1.00 69.00 93 GLN A N 1
ATOM 759 C CA . GLN A 1 93 ? -6.435 -12.53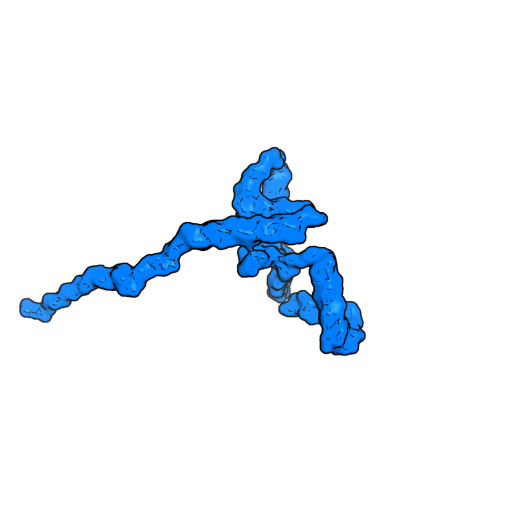2 -11.085 1.00 69.00 93 GLN A CA 1
ATOM 760 C C . GLN A 1 93 ? -5.685 -12.456 -9.764 1.00 69.00 93 GLN A C 1
ATOM 762 O O . GLN A 1 93 ? -6.293 -12.577 -8.697 1.00 69.00 93 GLN A O 1
ATOM 767 N N . SER A 1 94 ? -4.374 -12.254 -9.864 1.00 77.94 94 SER A N 1
ATOM 768 C CA . SER A 1 94 ? -3.491 -12.004 -8.736 1.00 77.94 94 SER A CA 1
ATOM 769 C C . SER A 1 94 ? -3.891 -10.714 -8.012 1.00 77.94 94 SER A C 1
ATOM 771 O O . SER A 1 94 ? -4.427 -9.762 -8.589 1.00 77.94 94 SER A O 1
ATOM 773 N N . ARG A 1 95 ? -3.667 -10.703 -6.698 1.00 86.38 95 ARG A N 1
ATOM 774 C CA . ARG A 1 95 ? -3.740 -9.488 -5.879 1.00 86.38 95 ARG A CA 1
ATOM 775 C C . ARG A 1 95 ? -2.648 -8.516 -6.323 1.00 86.38 95 ARG A C 1
ATOM 777 O O . ARG A 1 95 ? -1.527 -8.938 -6.577 1.00 86.38 95 ARG A O 1
ATOM 784 N N . THR A 1 96 ? -2.953 -7.223 -6.353 1.00 88.50 96 THR A N 1
ATOM 785 C CA . THR A 1 96 ? -1.986 -6.190 -6.759 1.00 88.50 96 THR A CA 1
ATOM 786 C C . THR A 1 96 ? -1.572 -5.341 -5.567 1.00 88.50 96 THR A C 1
ATOM 788 O O . THR A 1 96 ? -2.438 -4.899 -4.804 1.00 88.50 96 THR A O 1
ATOM 791 N N . GLU A 1 97 ? -0.275 -5.081 -5.416 1.00 90.81 97 GLU A N 1
ATOM 792 C CA . GLU A 1 97 ? 0.230 -4.160 -4.396 1.00 90.81 97 GLU A CA 1
ATOM 793 C C . GLU A 1 97 ? -0.260 -2.732 -4.686 1.00 90.81 97 GLU A C 1
ATOM 795 O O . GLU A 1 97 ? -0.220 -2.248 -5.818 1.00 90.81 97 GLU A O 1
ATOM 800 N N . CYS A 1 98 ? -0.755 -2.051 -3.655 1.00 91.69 98 CYS A N 1
ATOM 801 C CA . CYS A 1 98 ? -1.027 -0.624 -3.705 1.00 91.69 98 CYS A CA 1
ATOM 802 C C . CYS A 1 98 ? 0.281 0.119 -3.466 1.00 91.69 98 CYS A C 1
ATOM 804 O O . CYS A 1 98 ? 0.925 -0.063 -2.435 1.00 91.69 98 CYS A O 1
ATOM 806 N N . VAL A 1 99 ? 0.633 0.988 -4.401 1.00 91.44 99 VAL A N 1
ATOM 807 C CA . VAL A 1 99 ? 1.824 1.836 -4.339 1.00 91.44 99 VAL A CA 1
ATOM 808 C C . VAL A 1 99 ? 1.431 3.294 -4.521 1.00 91.44 99 VAL A C 1
ATOM 810 O O . VAL A 1 99 ? 0.348 3.607 -5.037 1.00 91.44 99 VAL A O 1
ATOM 813 N N . THR A 1 100 ? 2.288 4.205 -4.073 1.00 91.00 100 THR A N 1
ATOM 814 C CA . THR A 1 100 ? 2.113 5.626 -4.375 1.00 91.00 100 THR A CA 1
ATOM 815 C C . THR A 1 100 ? 2.396 5.886 -5.857 1.00 91.00 100 THR A C 1
ATOM 817 O O . THR A 1 100 ? 2.914 5.037 -6.582 1.00 91.00 100 THR A O 1
ATOM 820 N N . GLN A 1 101 ? 2.015 7.069 -6.340 1.00 88.62 101 GLN A N 1
ATOM 821 C CA . GLN A 1 101 ? 2.287 7.436 -7.730 1.00 88.62 101 GLN A CA 1
ATOM 822 C C . GLN A 1 101 ? 3.795 7.529 -7.998 1.00 88.62 101 GLN A C 1
ATOM 824 O O . GLN A 1 101 ? 4.257 7.029 -9.015 1.00 88.62 101 GLN A O 1
ATOM 829 N N . GLU A 1 102 ? 4.546 8.115 -7.067 1.00 90.00 102 GLU A N 1
ATOM 830 C CA . GLU A 1 102 ? 6.000 8.272 -7.171 1.00 90.00 102 GLU A CA 1
ATOM 831 C C . GLU A 1 102 ? 6.701 6.910 -7.239 1.00 90.00 102 GLU A C 1
ATOM 833 O O . GLU A 1 102 ? 7.548 6.682 -8.097 1.00 90.00 102 GLU A O 1
ATOM 838 N N . GLU A 1 103 ? 6.284 5.962 -6.398 1.00 89.94 103 GLU A N 1
ATOM 839 C CA . GLU A 1 103 ? 6.794 4.589 -6.431 1.00 89.94 103 GLU A CA 1
ATOM 840 C C . GLU A 1 103 ? 6.433 3.877 -7.737 1.00 89.94 103 GLU A C 1
ATOM 842 O O . GLU A 1 103 ? 7.260 3.169 -8.305 1.00 89.94 103 GLU A O 1
ATOM 847 N N . ALA A 1 104 ? 5.212 4.072 -8.244 1.00 89.81 104 ALA A N 1
ATOM 848 C CA . ALA A 1 104 ? 4.790 3.494 -9.516 1.00 89.81 104 ALA A CA 1
ATOM 849 C C . ALA A 1 104 ? 5.620 4.024 -10.696 1.00 89.81 104 ALA A C 1
ATOM 851 O O . ALA A 1 104 ? 5.998 3.251 -11.576 1.00 89.81 104 ALA A O 1
ATOM 852 N N . GLU A 1 105 ? 5.923 5.323 -10.709 1.00 90.94 105 GLU A N 1
ATOM 853 C CA . GLU A 1 105 ? 6.769 5.959 -11.724 1.00 90.94 105 GLU A CA 1
ATOM 854 C C . GLU A 1 105 ? 8.216 5.453 -11.650 1.00 90.94 105 GLU A C 1
ATOM 856 O O . GLU A 1 105 ? 8.806 5.117 -12.680 1.00 90.94 105 GLU A O 1
ATOM 861 N N . GLN A 1 106 ? 8.767 5.317 -10.441 1.00 91.88 106 GLN A N 1
ATOM 862 C CA . GLN A 1 106 ? 10.095 4.737 -10.228 1.00 91.88 106 GLN A CA 1
ATOM 863 C C . GLN A 1 106 ? 10.151 3.284 -10.703 1.00 91.88 106 GLN A C 1
ATOM 865 O O . GLN A 1 106 ? 11.009 2.947 -11.513 1.00 91.88 106 GLN A O 1
ATOM 870 N N . MET A 1 107 ? 9.199 2.442 -10.287 1.00 90.06 107 MET A N 1
ATOM 871 C CA . MET A 1 107 ? 9.128 1.047 -10.729 1.00 90.06 107 MET A CA 1
ATOM 872 C C . MET A 1 107 ? 9.009 0.934 -12.250 1.00 90.06 107 MET A C 1
ATOM 874 O O . MET A 1 107 ? 9.693 0.112 -12.855 1.00 90.06 107 MET A O 1
ATOM 878 N N . ALA A 1 108 ? 8.184 1.769 -12.886 1.00 89.00 108 ALA A N 1
ATOM 879 C CA . ALA A 1 108 ? 8.054 1.781 -14.339 1.00 89.00 108 ALA A CA 1
ATOM 880 C C . ALA A 1 108 ? 9.363 2.188 -15.032 1.00 89.00 108 ALA A C 1
ATOM 882 O O . ALA A 1 108 ? 9.733 1.579 -16.035 1.00 89.00 108 ALA A O 1
ATOM 883 N N . THR A 1 109 ? 10.080 3.171 -14.482 1.00 89.31 109 THR A N 1
ATOM 884 C CA . THR A 1 109 ? 11.381 3.617 -15.004 1.00 89.31 109 THR A CA 1
ATOM 885 C C . THR A 1 109 ? 12.427 2.511 -14.878 1.00 89.31 109 THR A C 1
ATOM 887 O O . THR A 1 109 ? 13.072 2.164 -15.864 1.00 89.31 109 THR A O 1
ATOM 890 N N . THR A 1 110 ? 12.529 1.879 -13.707 1.00 90.25 110 THR A N 1
ATOM 891 C CA . THR A 1 110 ? 13.452 0.763 -13.469 1.00 90.25 110 THR A CA 1
ATOM 892 C C . THR A 1 110 ? 13.161 -0.420 -14.392 1.00 90.25 110 THR A C 1
ATOM 894 O O . THR A 1 110 ? 14.081 -0.965 -14.995 1.00 90.25 110 THR A O 1
ATOM 897 N N . GLN A 1 111 ? 11.889 -0.792 -14.564 1.00 89.25 111 GLN A N 1
ATOM 898 C CA . GLN A 1 111 ? 11.499 -1.861 -15.490 1.00 89.25 111 GLN A CA 1
ATOM 899 C C . GLN A 1 111 ? 11.824 -1.506 -16.945 1.00 89.25 111 GLN A C 1
ATOM 901 O O . GLN A 1 111 ? 12.339 -2.338 -17.692 1.00 89.25 111 GLN A O 1
ATOM 906 N N . HIS A 1 112 ? 11.568 -0.261 -17.352 1.00 88.25 112 HIS A N 1
ATOM 907 C CA . HIS A 1 112 ? 11.897 0.222 -18.690 1.00 88.25 112 HIS A CA 1
ATOM 908 C C . HIS A 1 112 ? 13.404 0.149 -18.975 1.00 88.25 112 HIS A C 1
ATOM 910 O O . HIS A 1 112 ? 13.797 -0.274 -20.060 1.00 88.25 112 HIS A O 1
ATOM 916 N N . GLU A 1 113 ? 14.251 0.529 -18.019 1.00 88.44 113 GLU A N 1
ATOM 917 C CA . GLU A 1 113 ? 15.711 0.454 -18.153 1.00 88.44 113 GLU A CA 1
ATOM 918 C C . GLU A 1 113 ? 16.216 -0.994 -18.179 1.00 88.44 113 GLU A C 1
ATOM 920 O O . GLU A 1 113 ? 17.030 -1.349 -19.031 1.00 88.44 113 GLU A O 1
ATOM 925 N N . GLN A 1 114 ? 15.705 -1.851 -17.290 1.00 86.94 114 GLN A N 1
ATOM 926 C CA . GLN A 1 114 ? 16.180 -3.229 -17.135 1.00 86.94 114 GLN A CA 1
ATOM 927 C C . GLN A 1 114 ? 15.749 -4.159 -18.271 1.00 86.94 114 GLN A C 1
ATOM 929 O O . GLN A 1 114 ? 16.517 -5.036 -18.663 1.00 86.94 114 GLN A O 1
ATOM 934 N N . MET A 1 115 ? 14.541 -3.985 -18.813 1.00 80.31 115 MET A N 1
ATOM 935 C CA . MET A 1 115 ? 14.028 -4.862 -19.871 1.00 80.31 115 MET A CA 1
ATOM 936 C C . MET A 1 115 ? 14.432 -4.407 -21.283 1.00 80.31 115 MET A C 1
ATOM 938 O O . MET A 1 115 ? 14.150 -5.107 -22.248 1.00 80.31 115 MET A O 1
ATOM 942 N N . GLY A 1 116 ? 15.140 -3.281 -21.430 1.00 79.62 116 GLY A N 1
ATOM 943 C CA . GLY A 1 116 ? 15.639 -2.806 -22.727 1.00 79.62 116 GLY A CA 1
ATOM 944 C C . GLY A 1 116 ? 14.660 -1.895 -23.470 1.00 79.62 116 GLY A C 1
ATOM 945 O O . GLY A 1 116 ? 14.411 -2.087 -24.657 1.00 79.62 116 GLY A O 1
ATOM 946 N N . HIS A 1 117 ? 14.108 -0.901 -22.771 1.00 77.88 117 HIS A N 1
ATOM 947 C CA . HIS A 1 117 ? 13.238 0.155 -23.309 1.00 77.88 117 HIS A CA 1
ATOM 948 C C . HIS A 1 117 ? 11.939 -0.347 -23.947 1.00 77.88 117 HIS A C 1
ATOM 950 O O . HIS A 1 117 ? 11.517 0.078 -25.024 1.00 77.88 117 HIS A O 1
ATOM 956 N N . TRP A 1 118 ? 11.298 -1.292 -23.268 1.00 81.75 118 TRP A N 1
ATOM 957 C CA . TRP A 1 118 ? 10.040 -1.880 -23.706 1.00 81.75 118 TRP A CA 1
ATOM 958 C C . TRP A 1 118 ? 8.897 -0.861 -23.760 1.00 81.75 118 TRP A C 1
ATOM 960 O O . TRP A 1 118 ? 8.853 0.113 -23.012 1.00 81.75 118 TRP A O 1
ATOM 970 N N . GLY A 1 119 ? 7.927 -1.113 -24.641 1.00 83.81 119 GLY A N 1
ATOM 971 C CA . GLY A 1 119 ? 6.730 -0.286 -24.751 1.00 83.81 119 GLY A CA 1
ATOM 972 C C . GLY A 1 119 ? 5.884 -0.293 -23.471 1.00 83.81 119 GLY A C 1
ATOM 973 O O . GLY A 1 119 ? 6.013 -1.151 -22.593 1.00 83.81 119 GLY A O 1
ATOM 974 N N . ARG A 1 120 ? 4.952 0.658 -23.382 1.00 86.44 120 ARG A N 1
ATOM 975 C CA . ARG A 1 120 ? 4.068 0.829 -22.218 1.00 86.44 120 ARG A CA 1
ATOM 976 C C . ARG A 1 120 ? 3.326 -0.452 -21.823 1.00 86.44 120 ARG A C 1
ATOM 978 O O . ARG A 1 120 ? 3.227 -0.756 -20.637 1.00 86.44 120 ARG A O 1
ATOM 985 N N . ASP A 1 121 ? 2.781 -1.177 -22.796 1.00 87.62 121 ASP A N 1
ATOM 986 C CA . 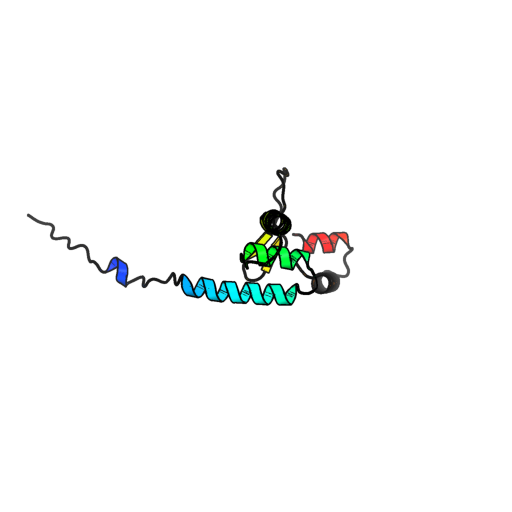ASP A 1 121 ? 1.914 -2.329 -22.523 1.00 87.62 121 ASP A CA 1
ATOM 987 C C . ASP A 1 121 ? 2.695 -3.516 -21.960 1.00 87.62 121 ASP A C 1
ATOM 989 O O . ASP A 1 121 ? 2.226 -4.189 -21.048 1.00 87.62 121 ASP A O 1
ATOM 993 N N . THR A 1 122 ? 3.919 -3.718 -22.432 1.00 85.94 122 THR A N 1
ATOM 994 C CA . THR A 1 122 ? 4.827 -4.749 -21.927 1.00 85.94 122 THR A CA 1
ATOM 995 C C . THR A 1 122 ? 5.296 -4.456 -20.503 1.00 85.94 122 THR A C 1
ATOM 997 O O . THR A 1 122 ? 5.270 -5.354 -19.668 1.00 85.94 122 THR A O 1
ATOM 1000 N N . ILE A 1 123 ? 5.614 -3.195 -20.182 1.00 85.56 123 ILE A N 1
ATOM 1001 C CA . ILE A 1 123 ? 5.941 -2.784 -18.803 1.00 85.56 123 ILE A CA 1
ATOM 1002 C C . ILE A 1 123 ? 4.734 -2.984 -17.888 1.00 85.56 123 ILE A C 1
ATOM 1004 O O . ILE A 1 123 ? 4.860 -3.472 -16.770 1.00 85.56 123 ILE A O 1
ATOM 1008 N N . LYS A 1 124 ? 3.537 -2.635 -18.369 1.00 86.44 124 LYS A N 1
ATOM 1009 C CA . LYS A 1 124 ? 2.304 -2.824 -17.609 1.00 86.44 124 LYS A CA 1
ATOM 1010 C C . LYS A 1 124 ? 2.037 -4.299 -17.311 1.00 86.44 124 LYS A C 1
ATOM 1012 O O . LYS A 1 124 ? 1.608 -4.595 -16.205 1.00 86.44 124 LYS A O 1
ATOM 1017 N N . ILE A 1 125 ? 2.266 -5.195 -18.274 1.00 85.44 125 ILE A N 1
ATOM 1018 C CA . ILE A 1 125 ? 2.138 -6.642 -18.057 1.00 85.44 125 ILE A CA 1
ATOM 1019 C C . ILE A 1 125 ? 3.153 -7.092 -17.004 1.00 85.44 125 ILE A C 1
ATOM 1021 O O . ILE A 1 125 ? 2.742 -7.670 -16.010 1.00 85.44 125 ILE A O 1
ATOM 1025 N N . ALA A 1 126 ? 4.431 -6.733 -17.154 1.00 84.81 126 ALA A N 1
ATOM 1026 C CA . ALA A 1 126 ? 5.487 -7.114 -16.212 1.00 84.81 126 ALA A CA 1
ATOM 1027 C C . ALA A 1 126 ? 5.256 -6.613 -14.772 1.00 84.81 126 ALA A C 1
ATOM 1029 O O . ALA A 1 126 ? 5.689 -7.253 -13.824 1.00 84.81 126 ALA A O 1
ATOM 1030 N N . LEU A 1 127 ? 4.582 -5.471 -14.598 1.00 84.94 127 LEU A N 1
ATOM 1031 C CA . LEU A 1 127 ? 4.238 -4.925 -13.279 1.00 84.94 127 LEU A CA 1
ATOM 1032 C C . LEU A 1 127 ? 2.939 -5.493 -12.682 1.00 84.94 127 LEU A C 1
ATOM 1034 O O . LEU A 1 127 ? 2.670 -5.265 -11.503 1.00 84.94 127 LEU A O 1
ATOM 1038 N N . MET A 1 128 ? 2.088 -6.130 -13.490 1.00 80.75 128 MET A N 1
ATOM 1039 C CA . MET A 1 128 ? 0.780 -6.647 -13.062 1.00 80.75 128 MET A CA 1
ATOM 1040 C C . MET A 1 128 ? 0.741 -8.168 -12.897 1.00 80.75 128 MET A C 1
ATOM 1042 O O . MET A 1 128 ? -0.205 -8.655 -12.273 1.00 80.75 128 MET A O 1
ATOM 1046 N N . ASP A 1 129 ? 1.699 -8.882 -13.485 1.00 69.56 129 ASP A N 1
ATOM 1047 C CA . ASP A 1 129 ? 1.873 -10.334 -13.359 1.00 69.56 129 ASP A CA 1
ATOM 1048 C C . ASP A 1 129 ? 2.565 -10.685 -12.030 1.00 69.56 129 ASP A C 1
ATOM 1050 O O . ASP A 1 129 ? 2.012 -11.534 -11.289 1.00 69.56 129 ASP A O 1
#

Radius of gyration: 22.82 Å; chains: 1; bounding box: 38×69×60 Å

Sequence (129 aa):
DGSTWTVSEDWETETGLINDILLTSMIYEQTVKSLLERFTNKPIFLEVIESIAQVNSNKPLRDRKRAHHRASEYLIENGKLWRLRRGTTVRAQSRTECVTQEEAEQMATTQHEQMGHWGRDTIKIALMD

Foldseek 3Di:
DDDPPDDDPCPCVVPPPPPPVVVVVVVVVVLLVVQCVQCVVPVLVVLLSCLVVVVPDPDDPVSSVVSVVCNVQWDQDPSWIWGHDDDPDPDDFDIATDHDPVVVVVQLVVLCVVVPNDDPVVSVVVRRD

Secondary structure (DSSP, 8-state):
--------GGGGTSS-----HHHHHHHHHHHHHHHHHHTTT-HHHHHHHHHHTT------HHHHHHHHHHHTTEEEETTEEEEPPPS--SS----EE---HHHHHHHHHHHHHHTTS--HHHHHHHHH-